Protein AF-V7D725-F1 (afdb_monomer_lite)

Organism: NCBI:txid1388762

Sequence (107 aa):
MERMWLAADTARKVAMRAALRDRMLWRDQLVNVVCGAIKAVCITVALGMVIERIGLPGDISQTFAIYVTGPFLAFNPWAIFWRNLFRERANAAFDDALENPRQYLTL

Secondary structure (DSSP, 8-state):
-HHHHHHHHHHHHHHHHHHHH-HHHHHHHHHHHHHHHHHHHHHHHHHHHHHHHTT--HHHHHHHHHHHHHHHHHH-HHHHT---HHHHHHHHHHHHHHH-HHHHS--

Structure (mmCIF, N/CA/C/O backbone):
data_AF-V7D725-F1
#
_entry.id   AF-V7D725-F1
#
loop_
_atom_site.group_PDB
_atom_site.id
_atom_site.type_symbol
_atom_site.label_atom_id
_atom_site.label_alt_id
_atom_site.label_comp_id
_atom_site.label_asym_id
_atom_site.label_entity_id
_atom_site.label_seq_id
_atom_site.pdbx_PDB_ins_code
_atom_site.Cartn_x
_atom_site.Cartn_y
_atom_site.Cartn_z
_atom_site.occupancy
_atom_site.B_iso_or_equiv
_atom_site.auth_seq_id
_atom_site.auth_comp_id
_atom_site.auth_asym_id
_atom_site.auth_atom_id
_atom_site.pdbx_PDB_model_num
ATOM 1 N N . MET A 1 1 ? 27.247 11.073 -15.422 1.00 61.38 1 MET A N 1
ATOM 2 C CA . MET A 1 1 ? 26.168 10.852 -14.435 1.00 61.38 1 MET A CA 1
ATOM 3 C C . MET A 1 1 ? 24.811 11.284 -14.968 1.00 61.38 1 MET A C 1
ATOM 5 O O . MET A 1 1 ? 23.940 10.437 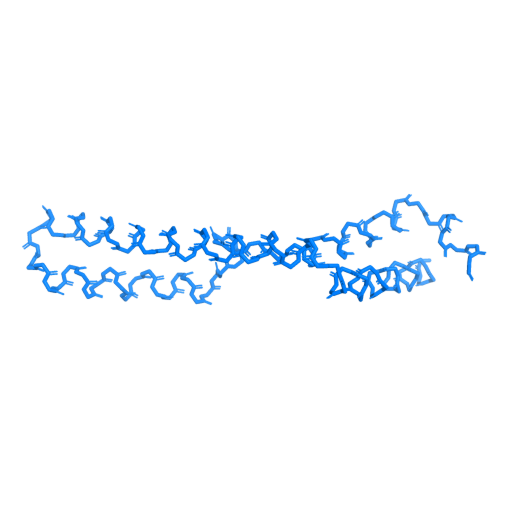-15.050 1.00 61.38 1 MET A O 1
ATOM 9 N N . GLU A 1 2 ? 24.628 12.531 -15.403 1.00 76.50 2 GLU A N 1
ATOM 10 C CA . GLU A 1 2 ? 23.318 13.047 -15.853 1.00 76.50 2 GLU A CA 1
ATOM 11 C C . GLU A 1 2 ? 22.649 12.214 -16.969 1.00 76.50 2 GLU A C 1
ATOM 13 O O . GLU A 1 2 ? 21.475 11.875 -16.868 1.00 76.50 2 GLU A O 1
ATOM 18 N N . ARG A 1 3 ? 23.418 11.758 -17.972 1.00 75.69 3 ARG A N 1
ATOM 19 C CA . ARG A 1 3 ? 22.910 10.869 -19.038 1.00 75.69 3 ARG A CA 1
ATOM 20 C C . ARG A 1 3 ? 22.456 9.487 -18.544 1.00 75.69 3 ARG A C 1
ATOM 22 O O . ARG A 1 3 ? 21.510 8.943 -19.095 1.00 75.69 3 ARG A O 1
ATOM 29 N N . MET A 1 4 ? 23.092 8.934 -17.506 1.00 73.69 4 MET A N 1
ATOM 30 C CA . MET A 1 4 ? 22.682 7.649 -16.911 1.00 73.69 4 MET A CA 1
ATOM 31 C C . MET A 1 4 ? 21.380 7.799 -16.125 1.00 73.69 4 MET A C 1
ATOM 33 O O . MET A 1 4 ? 20.484 6.980 -16.272 1.00 73.69 4 MET A O 1
ATOM 37 N N . TRP A 1 5 ? 21.241 8.878 -15.349 1.00 80.25 5 TRP A N 1
ATOM 38 C CA . TRP A 1 5 ? 20.000 9.179 -14.629 1.00 80.25 5 TRP A CA 1
ATOM 39 C C . TRP A 1 5 ? 18.826 9.436 -15.585 1.00 80.25 5 TRP A C 1
ATOM 41 O O . TRP A 1 5 ? 17.719 8.967 -15.334 1.00 80.25 5 TRP A O 1
ATOM 51 N N . LEU A 1 6 ? 19.070 10.117 -16.711 1.00 83.38 6 LEU A N 1
ATOM 52 C CA . LEU A 1 6 ? 18.076 10.301 -17.775 1.00 83.38 6 LEU A CA 1
ATOM 53 C C . LEU A 1 6 ? 17.687 8.971 -18.449 1.00 83.38 6 LEU A C 1
ATOM 55 O O . LEU A 1 6 ? 16.500 8.727 -18.680 1.00 83.38 6 LEU A O 1
ATOM 59 N N . ALA A 1 7 ? 18.655 8.094 -18.727 1.00 77.44 7 ALA A N 1
ATOM 60 C CA . ALA A 1 7 ? 18.399 6.755 -19.267 1.00 77.44 7 ALA A CA 1
ATOM 61 C C . ALA A 1 7 ? 17.598 5.880 -18.279 1.00 77.44 7 ALA A C 1
ATOM 63 O O . ALA A 1 7 ? 16.634 5.222 -18.663 1.00 77.44 7 ALA A O 1
ATOM 64 N N . ALA A 1 8 ? 17.915 5.943 -16.986 1.00 78.12 8 ALA A N 1
ATOM 65 C CA . ALA A 1 8 ? 17.173 5.224 -15.956 1.00 78.12 8 ALA A CA 1
ATOM 66 C C . ALA A 1 8 ? 15.735 5.760 -15.797 1.00 78.12 8 ALA A C 1
ATOM 68 O O . ALA A 1 8 ? 14.781 4.981 -15.763 1.00 78.12 8 ALA A O 1
ATOM 69 N N . ASP A 1 9 ? 15.526 7.084 -15.770 1.00 83.94 9 ASP A N 1
ATOM 70 C CA . ASP A 1 9 ? 14.176 7.665 -15.653 1.00 83.94 9 ASP A CA 1
ATOM 71 C C . ASP A 1 9 ? 13.306 7.375 -16.892 1.00 83.94 9 ASP A C 1
ATOM 73 O O . ASP A 1 9 ? 12.096 7.145 -16.783 1.00 83.94 9 ASP A O 1
ATOM 77 N N . THR A 1 10 ? 13.910 7.321 -18.082 1.00 83.81 10 THR A N 1
ATOM 78 C CA . THR A 1 10 ? 13.207 6.898 -19.302 1.00 83.81 10 THR A CA 1
ATOM 79 C C . THR A 1 10 ? 12.859 5.409 -19.269 1.00 83.81 10 THR A C 1
ATOM 8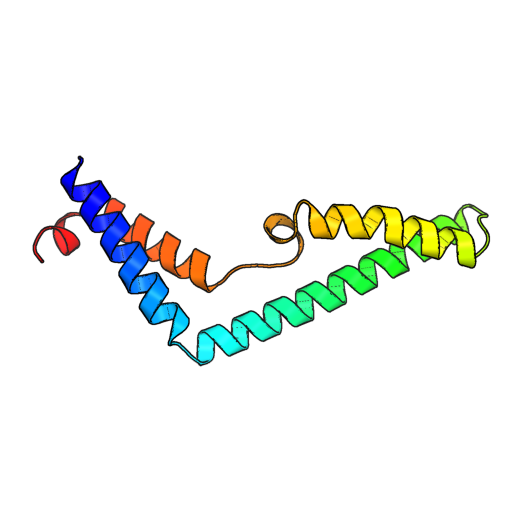1 O O . THR A 1 10 ? 11.699 5.075 -19.532 1.00 83.81 10 THR A O 1
ATOM 84 N N . ALA A 1 11 ? 13.775 4.532 -18.844 1.00 79.25 11 ALA A N 1
ATOM 85 C CA . ALA A 1 11 ? 13.500 3.109 -18.626 1.00 79.25 11 ALA A CA 1
ATOM 86 C C . ALA A 1 11 ? 12.350 2.896 -17.626 1.00 79.25 11 ALA A C 1
ATOM 88 O O . ALA A 1 11 ? 11.402 2.160 -17.914 1.00 79.25 11 ALA A O 1
ATOM 89 N N . ARG A 1 12 ? 12.341 3.643 -16.514 1.00 83.38 12 ARG A N 1
ATOM 90 C CA . ARG A 1 12 ? 11.246 3.641 -15.531 1.00 83.38 12 ARG A CA 1
ATOM 91 C C . ARG A 1 12 ? 9.905 4.012 -16.154 1.00 83.38 12 ARG A C 1
ATOM 93 O O . ARG A 1 12 ? 8.900 3.344 -15.916 1.00 83.38 12 ARG A O 1
ATOM 100 N N . LYS A 1 13 ? 9.860 5.082 -16.954 1.00 86.12 13 LYS A N 1
ATOM 101 C CA . LYS A 1 13 ? 8.631 5.544 -17.626 1.00 86.12 13 LYS A CA 1
ATOM 102 C C . LYS A 1 13 ? 8.122 4.528 -18.649 1.00 86.12 13 LYS A C 1
ATOM 104 O O . LYS A 1 13 ? 6.910 4.314 -18.735 1.00 86.12 13 LYS A O 1
ATOM 109 N N . VAL A 1 14 ? 9.020 3.898 -19.407 1.00 85.56 14 VAL A N 1
ATOM 110 C CA . VAL A 1 14 ? 8.677 2.852 -20.383 1.00 85.56 14 VAL A CA 1
ATOM 111 C C . VAL A 1 14 ? 8.139 1.614 -19.670 1.00 85.56 14 VAL A C 1
ATOM 113 O O . VAL A 1 14 ? 7.039 1.164 -19.996 1.00 85.56 14 VAL A O 1
ATOM 116 N N . ALA A 1 15 ? 8.841 1.127 -18.646 1.00 83.56 15 ALA A N 1
ATOM 117 C CA . ALA A 1 15 ? 8.404 0.002 -17.827 1.00 83.56 15 ALA A CA 1
ATOM 118 C C . ALA A 1 15 ? 7.064 0.280 -17.134 1.00 83.56 15 ALA A C 1
ATOM 120 O O . ALA A 1 15 ? 6.198 -0.588 -17.131 1.00 83.56 15 ALA A O 1
ATOM 121 N N . MET A 1 16 ? 6.834 1.498 -16.632 1.00 85.81 16 MET A N 1
ATOM 122 C CA . MET A 1 16 ? 5.547 1.888 -16.046 1.00 85.81 16 MET A CA 1
ATOM 123 C C . MET A 1 16 ? 4.411 1.825 -17.076 1.00 85.81 16 MET A C 1
ATOM 125 O O . MET A 1 16 ? 3.355 1.258 -16.802 1.00 85.81 16 MET A O 1
ATOM 129 N N . ARG A 1 17 ? 4.611 2.366 -18.286 1.00 85.56 17 ARG A N 1
ATOM 130 C CA . ARG A 1 17 ? 3.600 2.303 -19.360 1.00 85.56 17 ARG A CA 1
ATOM 131 C C . ARG A 1 17 ? 3.335 0.872 -19.822 1.00 85.56 17 ARG A C 1
ATOM 133 O O . ARG A 1 17 ? 2.187 0.537 -20.102 1.00 85.56 17 ARG A O 1
ATOM 140 N N . ALA A 1 18 ? 4.375 0.045 -19.905 1.00 83.38 18 ALA A N 1
ATOM 141 C CA . ALA A 1 18 ? 4.248 -1.368 -20.241 1.00 83.38 18 ALA A CA 1
ATOM 142 C C . ALA A 1 18 ? 3.494 -2.132 -19.144 1.00 83.38 18 ALA A C 1
ATOM 144 O O . ALA A 1 18 ? 2.536 -2.841 -19.442 1.00 83.38 18 ALA A O 1
ATOM 145 N N . ALA A 1 19 ? 3.852 -1.910 -17.877 1.00 81.75 19 ALA A N 1
ATOM 146 C CA . ALA A 1 19 ? 3.197 -2.519 -16.727 1.00 81.75 19 ALA A CA 1
ATOM 147 C C . ALA A 1 19 ? 1.711 -2.139 -16.659 1.00 81.75 19 ALA A C 1
ATOM 149 O O . ALA A 1 19 ? 0.876 -3.006 -16.446 1.00 81.75 19 ALA A O 1
ATOM 150 N N . LEU A 1 20 ? 1.351 -0.878 -16.927 1.00 85.50 20 LEU A N 1
ATOM 151 C CA . LEU A 1 20 ? -0.050 -0.434 -16.968 1.00 85.50 20 LEU A CA 1
ATOM 152 C C . LEU A 1 20 ? -0.882 -1.098 -18.079 1.00 85.50 20 LEU A C 1
ATOM 154 O O . LEU A 1 20 ? -2.106 -1.129 -17.976 1.00 85.50 20 LEU A O 1
ATOM 158 N N . ARG A 1 21 ? -0.253 -1.615 -19.139 1.00 89.19 21 ARG A N 1
ATOM 159 C CA . ARG A 1 21 ? -0.934 -2.359 -20.215 1.00 89.19 21 ARG A CA 1
ATOM 160 C C . ARG A 1 21 ? -1.009 -3.865 -19.942 1.00 89.19 21 ARG A C 1
ATOM 162 O O . ARG A 1 21 ? -1.736 -4.568 -20.642 1.00 89.19 21 ARG A O 1
ATOM 169 N N . ASP A 1 22 ? -0.281 -4.358 -18.945 1.00 88.44 22 ASP A N 1
ATOM 170 C CA . ASP A 1 22 ? -0.200 -5.775 -18.604 1.00 88.44 22 ASP A CA 1
ATOM 171 C C . ASP A 1 22 ? -1.439 -6.216 -17.805 1.00 88.44 22 ASP A C 1
ATOM 173 O O . ASP A 1 22 ? -1.607 -5.893 -16.626 1.00 88.44 22 ASP A O 1
ATOM 177 N N . ARG A 1 23 ? -2.331 -6.972 -18.458 1.00 84.81 23 ARG A N 1
ATOM 178 C CA . ARG A 1 23 ? -3.574 -7.474 -17.846 1.00 84.81 23 ARG A CA 1
ATOM 179 C C . ARG A 1 23 ? -3.319 -8.425 -16.677 1.00 84.81 23 ARG A C 1
ATOM 181 O O . ARG A 1 23 ? -4.133 -8.472 -15.756 1.00 84.81 23 ARG A O 1
ATOM 188 N N . MET A 1 24 ? -2.225 -9.184 -16.707 1.00 85.50 24 MET A N 1
ATOM 189 C CA . MET A 1 24 ? -1.897 -10.119 -15.632 1.00 85.50 24 MET A CA 1
ATOM 190 C C . MET A 1 24 ? -1.496 -9.349 -14.372 1.00 85.50 24 MET A C 1
ATOM 192 O O . MET A 1 24 ? -1.979 -9.651 -13.284 1.00 85.50 24 MET A O 1
ATOM 196 N N . LEU A 1 25 ? -0.735 -8.268 -14.546 1.00 84.94 25 LEU A N 1
ATOM 197 C CA . LEU A 1 25 ? -0.319 -7.396 -13.450 1.00 84.94 25 LEU A CA 1
ATOM 198 C C . LEU A 1 25 ? -1.499 -6.655 -12.805 1.00 84.94 25 LEU A C 1
ATOM 200 O O . LEU A 1 25 ? -1.530 -6.481 -11.590 1.00 84.94 25 LEU A O 1
ATOM 204 N N . TRP A 1 26 ? -2.511 -6.280 -13.596 1.00 85.69 26 TRP A N 1
ATOM 205 C CA . TRP A 1 26 ? -3.776 -5.746 -13.076 1.00 85.69 26 TRP A CA 1
ATOM 206 C C . TRP A 1 26 ? -4.546 -6.753 -12.227 1.00 85.69 26 TRP A C 1
ATOM 208 O O . TRP A 1 26 ? -5.089 -6.378 -11.188 1.00 85.69 26 TRP A O 1
ATOM 218 N N . ARG A 1 27 ? -4.589 -8.024 -12.640 1.00 86.69 27 ARG A N 1
ATOM 219 C CA . ARG A 1 27 ? -5.230 -9.083 -11.851 1.00 86.69 27 ARG A CA 1
ATOM 220 C C . ARG A 1 27 ? -4.531 -9.246 -10.506 1.00 86.69 27 ARG A C 1
ATOM 222 O O . ARG A 1 27 ? -5.195 -9.265 -9.474 1.00 86.69 27 ARG A O 1
ATOM 229 N N . ASP A 1 28 ? -3.206 -9.306 -10.516 1.00 86.44 28 ASP A N 1
ATOM 230 C CA . ASP A 1 28 ? -2.421 -9.470 -9.294 1.00 86.44 28 ASP A CA 1
ATOM 231 C C . ASP A 1 28 ? -2.525 -8.224 -8.395 1.00 86.44 28 ASP A C 1
ATOM 233 O O . ASP A 1 28 ? -2.630 -8.337 -7.172 1.00 86.44 28 ASP A O 1
ATOM 237 N N . GLN A 1 29 ? -2.607 -7.026 -8.987 1.00 86.38 29 GLN A N 1
ATOM 238 C CA . GLN A 1 29 ? -2.880 -5.796 -8.246 1.00 86.38 29 GLN A CA 1
ATOM 239 C C . GLN A 1 29 ? -4.271 -5.824 -7.601 1.00 86.38 29 GLN A C 1
ATOM 241 O O . GLN A 1 29 ? -4.410 -5.418 -6.449 1.00 86.38 29 GLN A O 1
ATOM 246 N N . LEU A 1 30 ? -5.293 -6.313 -8.306 1.00 84.81 30 LEU A N 1
ATOM 247 C CA . LEU A 1 30 ? -6.647 -6.432 -7.767 1.00 84.81 30 LEU A CA 1
ATOM 248 C C . LEU A 1 30 ? -6.684 -7.411 -6.590 1.00 84.81 30 LEU A C 1
ATOM 250 O O . LEU A 1 30 ? -7.261 -7.090 -5.554 1.00 84.81 30 LEU A O 1
ATOM 254 N N . VAL A 1 31 ? -6.004 -8.555 -6.702 1.00 87.50 31 VAL A N 1
ATOM 255 C CA . VAL A 1 31 ? -5.844 -9.505 -5.588 1.00 87.50 31 VAL A CA 1
ATOM 256 C C . VAL A 1 31 ? -5.156 -8.837 -4.397 1.00 87.50 31 VAL A C 1
ATOM 258 O O . VAL A 1 31 ? -5.629 -8.975 -3.271 1.00 87.50 31 VAL A O 1
ATOM 261 N N . ASN A 1 32 ? -4.094 -8.060 -4.623 1.00 86.12 32 ASN A N 1
ATOM 262 C CA . ASN A 1 32 ? -3.429 -7.316 -3.551 1.00 86.12 32 ASN A CA 1
ATOM 263 C C . ASN A 1 32 ? -4.357 -6.301 -2.875 1.00 86.12 32 ASN A C 1
ATOM 265 O O . ASN A 1 32 ? -4.348 -6.204 -1.650 1.00 86.12 32 ASN A O 1
ATOM 269 N N . VAL A 1 33 ? -5.177 -5.582 -3.644 1.00 83.00 33 VAL A N 1
ATOM 270 C CA . VAL A 1 33 ? -6.160 -4.631 -3.101 1.00 83.00 33 VAL A CA 1
ATOM 271 C C . VAL A 1 33 ? -7.213 -5.355 -2.260 1.00 83.00 33 VAL A C 1
ATOM 273 O O . VAL A 1 33 ? -7.487 -4.936 -1.138 1.00 83.00 33 VAL A O 1
ATOM 276 N N . VAL A 1 34 ? -7.757 -6.471 -2.752 1.00 86.31 34 VAL A N 1
ATOM 277 C CA . VAL A 1 34 ? -8.752 -7.274 -2.021 1.00 86.31 34 VAL A CA 1
ATOM 278 C C . VAL A 1 34 ? -8.157 -7.852 -0.736 1.00 86.31 34 VAL A 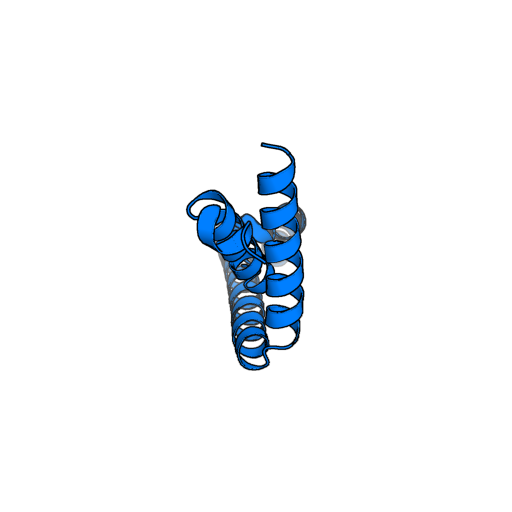C 1
ATOM 280 O O . VAL A 1 34 ? -8.743 -7.704 0.334 1.00 86.31 34 VAL A O 1
ATOM 283 N N . CYS A 1 35 ? -6.964 -8.446 -0.801 1.00 86.25 35 CYS A N 1
ATOM 284 C CA . CYS A 1 35 ? -6.254 -8.939 0.379 1.00 86.25 35 CYS A CA 1
ATOM 285 C C . CYS A 1 35 ? -5.946 -7.815 1.378 1.00 86.25 35 CYS A C 1
ATOM 287 O O . CYS A 1 35 ? -6.071 -8.018 2.586 1.00 86.25 35 CYS A O 1
ATOM 289 N N . GLY A 1 36 ? -5.569 -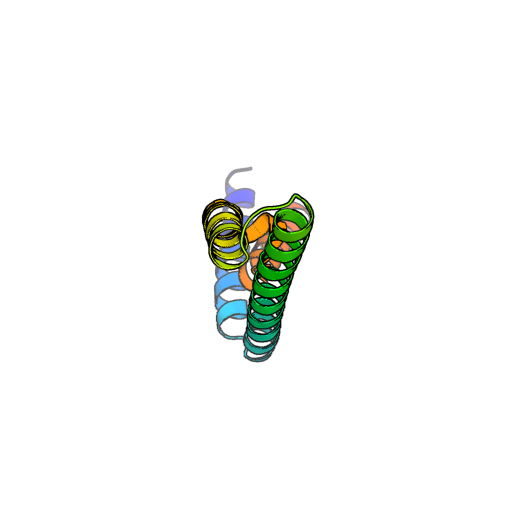6.629 0.894 1.00 84.06 36 GLY A N 1
ATOM 290 C CA . GLY A 1 36 ? -5.359 -5.441 1.719 1.00 84.06 36 GLY A CA 1
ATOM 291 C C . GLY A 1 36 ? -6.636 -5.007 2.440 1.00 84.06 36 GLY A C 1
ATOM 292 O O . GLY A 1 36 ? -6.599 -4.753 3.643 1.00 84.06 36 GLY A O 1
ATOM 293 N N . ALA A 1 37 ? -7.773 -4.995 1.739 1.00 84.00 37 ALA A N 1
ATOM 294 C CA . ALA A 1 37 ? -9.077 -4.668 2.314 1.00 84.00 37 ALA A CA 1
ATOM 295 C C . ALA A 1 37 ? -9.516 -5.688 3.378 1.00 84.00 37 ALA A C 1
ATOM 297 O O . ALA A 1 37 ? -9.922 -5.297 4.469 1.00 84.00 37 ALA A O 1
ATOM 298 N N . ILE A 1 38 ? -9.366 -6.989 3.108 1.00 88.38 38 ILE A N 1
ATOM 299 C CA . ILE A 1 38 ? -9.683 -8.047 4.081 1.00 88.38 38 ILE A CA 1
ATOM 300 C C . ILE A 1 38 ? -8.821 -7.894 5.338 1.00 88.38 38 ILE A C 1
ATOM 302 O O . ILE A 1 38 ? -9.343 -7.923 6.448 1.00 88.38 38 ILE A O 1
ATOM 306 N N . LYS A 1 39 ? -7.508 -7.675 5.184 1.00 87.00 39 LYS A N 1
ATOM 307 C CA . LYS A 1 39 ? -6.604 -7.451 6.323 1.00 87.00 39 LYS A CA 1
ATOM 308 C C . LYS A 1 39 ? -7.013 -6.237 7.154 1.00 87.00 39 LYS A C 1
ATOM 310 O O . LYS A 1 39 ? -6.999 -6.325 8.378 1.00 87.00 39 LYS A O 1
ATOM 315 N N . ALA A 1 40 ? -7.381 -5.135 6.501 1.00 84.56 40 ALA A N 1
ATOM 316 C CA . ALA A 1 40 ? -7.848 -3.929 7.175 1.00 84.56 40 ALA A CA 1
ATOM 317 C C . ALA A 1 40 ? -9.087 -4.220 8.034 1.00 84.56 40 ALA A C 1
ATOM 319 O O . ALA A 1 40 ? -9.073 -3.947 9.231 1.00 84.56 40 ALA A O 1
ATOM 320 N N . VAL A 1 41 ? -10.100 -4.875 7.453 1.00 87.19 41 VAL A N 1
ATOM 321 C CA . VAL A 1 41 ? -11.320 -5.283 8.168 1.00 87.19 41 VAL A CA 1
ATOM 322 C C . VAL A 1 41 ? -10.989 -6.190 9.352 1.00 87.19 41 VAL A C 1
ATOM 324 O O . VAL A 1 41 ? -11.453 -5.940 10.462 1.00 87.19 41 VAL A O 1
ATOM 327 N N . CYS A 1 42 ? -10.147 -7.207 9.152 1.00 89.44 42 CYS A N 1
ATOM 328 C CA . CYS A 1 42 ? -9.757 -8.120 10.224 1.00 89.44 42 CYS A CA 1
ATOM 329 C C . CYS A 1 42 ? -9.066 -7.396 11.386 1.00 89.44 42 CYS A C 1
ATOM 331 O O . CYS A 1 42 ? -9.344 -7.711 12.540 1.00 89.44 42 CYS A O 1
ATOM 333 N N . ILE A 1 43 ? -8.192 -6.425 11.110 1.00 88.44 43 ILE A N 1
ATOM 334 C CA . ILE A 1 43 ? -7.502 -5.659 12.157 1.00 88.44 43 ILE A CA 1
ATOM 335 C C . ILE A 1 43 ? -8.476 -4.751 12.903 1.00 88.44 43 ILE A C 1
ATOM 337 O O . ILE A 1 43 ? -8.417 -4.696 14.129 1.00 88.44 43 ILE A O 1
ATOM 341 N N . THR A 1 44 ? -9.390 -4.079 12.200 1.00 88.56 44 THR A N 1
ATOM 342 C CA . THR A 1 44 ? -10.426 -3.253 12.836 1.00 88.56 44 THR A CA 1
ATOM 343 C C . THR A 1 44 ? -11.301 -4.091 13.765 1.00 88.56 44 THR A C 1
ATOM 345 O O . THR A 1 44 ? -11.494 -3.721 14.921 1.00 88.56 44 THR A O 1
ATOM 348 N N . VAL A 1 45 ? -11.765 -5.257 13.307 1.00 89.44 45 VAL A N 1
ATOM 349 C CA . VAL A 1 45 ? -12.576 -6.168 14.128 1.00 89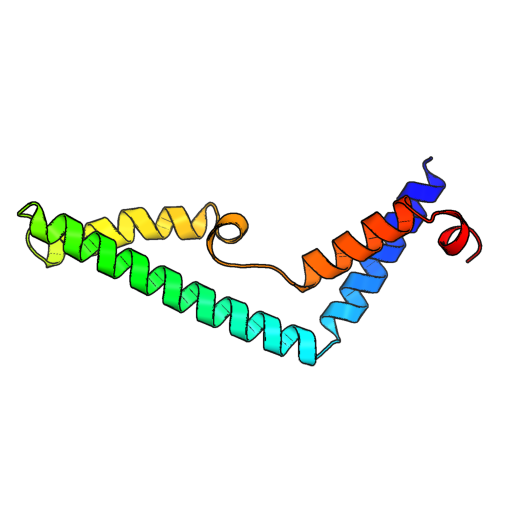.44 45 VAL A CA 1
ATOM 350 C C . VAL A 1 45 ? -11.779 -6.704 15.318 1.00 89.44 45 VAL A C 1
ATOM 352 O O . VAL A 1 45 ? -12.273 -6.675 16.444 1.00 89.44 45 VAL A O 1
ATOM 355 N N . ALA A 1 46 ? -10.538 -7.152 15.101 1.00 90.62 46 ALA A N 1
ATOM 356 C CA . ALA A 1 46 ? -9.686 -7.669 16.170 1.00 90.62 46 ALA A CA 1
ATOM 357 C C . ALA A 1 46 ? -9.412 -6.607 17.245 1.00 90.62 46 ALA A C 1
ATOM 359 O O . ALA A 1 46 ? -9.504 -6.898 18.436 1.00 90.62 46 ALA A O 1
ATOM 360 N N . LEU A 1 47 ? -9.130 -5.368 16.837 1.00 89.56 47 LEU A N 1
ATOM 361 C CA . LEU A 1 47 ? -8.942 -4.253 17.758 1.00 89.56 47 LEU A CA 1
ATOM 362 C C . LEU A 1 47 ? -10.228 -3.955 18.541 1.00 89.56 47 LEU A C 1
ATOM 364 O O . LEU A 1 47 ? -10.167 -3.790 19.757 1.00 89.56 47 LEU A O 1
ATOM 368 N N . GLY A 1 48 ? -11.388 -3.962 17.876 1.00 89.62 48 GLY A N 1
ATOM 369 C CA . GLY A 1 48 ? -12.690 -3.806 18.530 1.00 89.62 48 GLY A CA 1
ATOM 370 C C . GLY A 1 48 ? -12.935 -4.864 19.609 1.00 89.62 48 GLY A C 1
ATOM 371 O O . GLY A 1 48 ? -13.282 -4.518 20.735 1.00 89.62 48 GLY A O 1
ATOM 372 N N . MET A 1 49 ? -12.651 -6.137 19.315 1.00 90.94 49 MET A N 1
ATOM 373 C CA . MET A 1 49 ? -12.766 -7.235 20.287 1.00 90.94 49 MET A CA 1
ATOM 374 C C . MET A 1 49 ? -11.806 -7.084 21.475 1.00 90.94 49 MET A C 1
ATOM 376 O O . MET A 1 49 ? -12.172 -7.383 22.611 1.00 90.94 49 MET A O 1
ATOM 380 N N . VAL A 1 50 ? -10.571 -6.625 21.239 1.00 91.12 50 VAL A N 1
ATOM 381 C CA . VAL A 1 50 ? -9.603 -6.363 22.320 1.00 91.12 50 VAL A CA 1
ATOM 382 C C . VAL A 1 50 ? -10.116 -5.258 23.240 1.00 91.12 50 VAL A C 1
ATOM 384 O O . VAL A 1 50 ? -10.040 -5.395 24.456 1.00 91.12 50 VAL A O 1
ATOM 387 N N . ILE A 1 51 ? -10.674 -4.191 22.674 1.00 88.19 51 ILE A N 1
ATOM 388 C CA . ILE A 1 51 ? -11.204 -3.053 23.431 1.00 88.19 51 ILE A CA 1
ATOM 389 C C . ILE A 1 51 ? -12.468 -3.439 24.206 1.00 88.19 51 ILE A C 1
ATOM 391 O O . ILE A 1 51 ? -12.627 -3.051 25.361 1.00 88.19 51 ILE A O 1
ATOM 395 N N . GLU A 1 52 ? -13.339 -4.251 23.611 1.00 90.06 52 GLU A N 1
ATOM 396 C CA . GLU A 1 52 ? -14.511 -4.805 24.293 1.00 90.06 52 GLU A CA 1
ATOM 397 C C . GLU A 1 52 ? -14.100 -5.646 25.511 1.00 90.06 52 GLU A C 1
ATOM 399 O O . GLU A 1 52 ? -14.652 -5.485 26.599 1.00 90.06 52 GLU A O 1
ATOM 404 N N . ARG A 1 53 ? -13.041 -6.460 25.384 1.00 89.44 53 ARG A N 1
ATOM 405 C CA . ARG A 1 53 ? -12.473 -7.215 26.516 1.00 89.44 53 ARG A CA 1
ATOM 406 C C . ARG A 1 53 ? -11.903 -6.341 27.635 1.00 89.44 53 ARG A C 1
ATOM 408 O O . ARG A 1 53 ? -11.738 -6.840 28.745 1.00 89.44 53 ARG A O 1
ATOM 415 N N . ILE A 1 54 ? -11.609 -5.069 27.370 1.00 88.00 54 ILE A N 1
ATOM 416 C CA . ILE A 1 54 ? -11.144 -4.098 28.375 1.00 88.00 54 ILE A CA 1
ATOM 417 C C . ILE A 1 54 ? -12.336 -3.477 29.143 1.00 88.00 54 ILE A C 1
ATOM 419 O O . ILE A 1 54 ? -12.139 -2.736 30.101 1.00 88.00 54 ILE A O 1
ATOM 423 N N . GLY A 1 55 ? -13.578 -3.838 28.795 1.00 86.19 55 GLY A N 1
ATOM 424 C CA . GLY A 1 55 ? -14.790 -3.445 29.522 1.00 86.19 55 GLY A CA 1
ATOM 425 C C . GLY A 1 55 ? -15.574 -2.305 28.872 1.00 86.19 55 GLY A C 1
ATOM 426 O O . GLY A 1 55 ? -16.463 -1.738 29.505 1.00 86.19 55 GLY A O 1
ATOM 427 N N . LEU A 1 56 ? -15.256 -1.954 27.623 1.00 85.00 56 LEU A N 1
ATOM 428 C CA . LEU A 1 56 ? -16.013 -0.962 26.862 1.00 85.00 56 LEU A CA 1
ATOM 429 C C . LEU A 1 56 ? -17.233 -1.604 26.177 1.00 85.00 56 LEU A C 1
ATOM 431 O O . LEU A 1 56 ? -17.118 -2.715 25.658 1.00 85.00 56 LEU A O 1
ATOM 435 N N . PRO A 1 57 ? -18.384 -0.906 26.118 1.00 87.38 57 PRO A N 1
ATOM 436 C CA . PRO A 1 57 ? -19.540 -1.346 25.342 1.00 87.38 57 PRO A CA 1
ATOM 437 C C . PRO A 1 57 ? -19.177 -1.598 23.874 1.00 87.38 57 PRO A C 1
ATOM 439 O O . PRO A 1 57 ? -18.413 -0.823 23.291 1.00 87.38 57 PRO A O 1
ATOM 442 N N . GLY A 1 58 ? -19.762 -2.636 23.270 1.00 83.56 58 GLY A N 1
ATOM 443 C CA . GLY A 1 58 ? -19.447 -3.071 21.901 1.00 83.56 58 GLY A CA 1
ATOM 444 C C . GLY A 1 58 ? -19.542 -1.962 20.843 1.00 83.56 58 GLY A C 1
ATOM 445 O O . GLY A 1 58 ? -18.675 -1.848 19.979 1.00 83.56 58 GLY A O 1
ATOM 446 N N . ASP A 1 59 ? -20.534 -1.074 20.947 1.00 84.94 59 ASP A N 1
ATOM 447 C CA . ASP A 1 59 ? -20.687 0.046 20.006 1.00 84.94 59 ASP A CA 1
ATOM 448 C C . ASP A 1 59 ? -19.523 1.047 20.103 1.00 84.94 59 ASP A C 1
ATOM 450 O O . ASP A 1 59 ? -19.032 1.564 19.095 1.00 84.94 59 ASP A O 1
ATOM 454 N N . ILE A 1 60 ? -19.030 1.293 21.321 1.00 87.06 60 ILE A N 1
ATOM 455 C CA . ILE A 1 60 ? -17.920 2.216 21.583 1.00 87.06 60 ILE A CA 1
ATOM 456 C C . ILE A 1 60 ? -16.593 1.579 21.161 1.00 87.06 60 ILE A C 1
ATOM 458 O O . ILE A 1 60 ? -15.746 2.260 20.580 1.00 87.06 60 ILE A O 1
ATOM 462 N N . SER A 1 61 ? -16.413 0.277 21.399 1.00 86.88 61 SER A N 1
ATOM 463 C CA . SER A 1 61 ? -15.185 -0.436 21.040 1.00 86.88 61 SER A CA 1
ATOM 464 C C . SER A 1 61 ? -14.983 -0.510 19.525 1.00 86.88 61 SER A C 1
ATOM 466 O O . SER A 1 61 ? -13.892 -0.214 19.033 1.00 86.88 61 SER A O 1
ATOM 468 N N . GLN A 1 62 ? -16.047 -0.813 18.776 1.00 85.06 62 GLN A N 1
ATOM 469 C CA . GLN A 1 62 ? -16.058 -0.816 17.310 1.00 85.06 62 GLN A CA 1
ATOM 470 C C . GLN A 1 62 ? -15.784 0.583 16.750 1.00 85.06 62 GLN A C 1
ATOM 472 O O . GLN A 1 62 ? -14.920 0.755 15.888 1.00 85.06 62 GLN A O 1
ATOM 477 N N . THR A 1 63 ? -16.464 1.601 17.286 1.00 87.88 63 THR A N 1
ATOM 478 C CA . THR A 1 63 ? -16.280 2.995 16.862 1.00 87.88 63 THR A CA 1
ATOM 479 C C . THR A 1 63 ? -14.837 3.450 17.079 1.00 87.88 63 THR A C 1
ATOM 481 O O . THR A 1 63 ? -14.206 3.979 16.164 1.00 87.88 63 THR A O 1
ATOM 484 N N . PHE A 1 64 ? -14.264 3.181 18.256 1.00 88.38 64 PHE A N 1
ATOM 485 C CA . PHE A 1 64 ? -12.868 3.503 18.547 1.00 88.38 64 PHE A CA 1
ATOM 486 C C . PHE A 1 64 ? -11.905 2.752 17.623 1.00 88.38 64 PHE A C 1
ATOM 488 O O . PHE A 1 64 ? -10.966 3.346 17.092 1.00 88.38 64 PHE A O 1
ATOM 495 N N . ALA A 1 65 ? -12.149 1.463 17.375 1.00 87.44 65 ALA A N 1
ATOM 496 C CA . ALA A 1 65 ? -11.319 0.674 16.479 1.00 87.44 65 ALA A CA 1
ATOM 497 C C . ALA A 1 65 ? -11.299 1.250 15.056 1.00 87.44 65 ALA A C 1
ATOM 499 O O . ALA A 1 65 ? -10.230 1.318 14.447 1.00 87.44 65 ALA A O 1
ATOM 500 N N . ILE A 1 66 ? -12.437 1.728 14.542 1.00 87.44 66 ILE A N 1
ATOM 501 C CA . ILE A 1 66 ? -12.525 2.422 13.248 1.00 87.44 66 ILE A CA 1
ATOM 502 C C . ILE A 1 66 ? -11.740 3.740 13.278 1.00 87.44 66 ILE A C 1
ATOM 504 O O . ILE A 1 66 ? -10.963 4.001 12.361 1.00 87.44 66 ILE A O 1
ATOM 508 N N . TYR A 1 67 ? -11.876 4.547 14.334 1.00 87.19 67 TYR A N 1
ATOM 509 C CA . TYR A 1 67 ? -11.147 5.816 14.460 1.00 87.19 67 TYR A CA 1
ATOM 510 C C . TYR A 1 67 ? -9.636 5.657 14.603 1.00 87.19 67 TYR A C 1
ATOM 512 O O . TYR A 1 67 ? -8.903 6.571 14.245 1.00 87.19 67 TYR A O 1
ATOM 520 N N . VAL A 1 68 ? -9.157 4.522 15.106 1.00 84.94 68 VAL A N 1
ATOM 521 C CA . VAL A 1 68 ? -7.723 4.226 15.156 1.00 84.94 68 VAL A CA 1
ATOM 522 C C . VAL A 1 68 ? -7.265 3.637 13.826 1.00 84.94 68 VAL A C 1
ATOM 524 O O . VAL A 1 68 ? -6.343 4.155 13.201 1.00 84.94 68 VAL A O 1
ATOM 527 N N . THR A 1 69 ? -7.922 2.584 13.342 1.00 83.12 69 THR A N 1
ATOM 528 C CA . THR A 1 69 ? -7.489 1.887 12.119 1.00 83.12 69 THR A CA 1
ATOM 529 C C . THR A 1 69 ? -7.666 2.721 10.851 1.00 83.12 69 THR A C 1
ATOM 531 O O . THR A 1 69 ? -6.805 2.660 9.978 1.00 83.12 69 THR A O 1
ATOM 534 N N . GLY A 1 70 ? -8.709 3.548 10.754 1.00 80.44 70 GLY A N 1
ATOM 535 C CA . GLY A 1 70 ? -8.982 4.413 9.602 1.00 80.44 70 GLY A CA 1
ATOM 536 C C . GLY A 1 70 ? -7.829 5.371 9.271 1.00 80.44 70 GLY A C 1
ATOM 537 O O . GLY A 1 70 ? -7.314 5.324 8.153 1.00 80.44 70 GLY A O 1
ATOM 538 N N . PRO A 1 71 ? -7.352 6.196 10.220 1.00 80.81 71 PRO A N 1
ATOM 539 C CA . PRO A 1 71 ? -6.159 7.017 10.038 1.00 80.81 71 PRO A CA 1
ATOM 540 C C . PRO A 1 71 ? -4.906 6.196 9.724 1.00 80.81 71 PRO A C 1
ATOM 542 O O . PRO A 1 71 ? -4.167 6.561 8.815 1.00 80.81 71 PRO A O 1
ATOM 545 N N . PHE A 1 72 ? -4.674 5.064 10.397 1.00 74.88 72 PHE A N 1
ATOM 546 C CA . PHE A 1 72 ? -3.529 4.198 10.075 1.00 74.88 72 PHE A CA 1
ATOM 547 C C . PHE A 1 72 ? -3.562 3.701 8.619 1.00 74.88 72 PHE A C 1
ATOM 549 O O . PHE A 1 72 ? -2.525 3.665 7.955 1.00 74.88 72 PHE A O 1
ATOM 556 N N . LEU A 1 73 ? -4.751 3.387 8.098 1.00 72.25 73 LEU A N 1
ATOM 557 C CA . LEU A 1 73 ? -4.964 3.011 6.699 1.00 72.25 73 LEU A CA 1
ATOM 558 C C . LEU A 1 73 ? -4.787 4.195 5.738 1.00 72.25 73 LEU A C 1
ATOM 560 O O . LEU A 1 73 ? -4.229 4.017 4.658 1.00 72.25 73 LEU A O 1
ATOM 564 N N . ALA A 1 74 ? -5.236 5.393 6.117 1.00 72.75 74 ALA A N 1
ATOM 565 C CA . ALA A 1 74 ? -5.183 6.586 5.273 1.00 72.75 74 ALA A CA 1
ATOM 566 C C . ALA A 1 74 ? -3.779 7.210 5.189 1.00 72.75 74 ALA A C 1
ATOM 568 O O . ALA A 1 74 ? -3.356 7.632 4.114 1.00 72.75 74 ALA A O 1
ATOM 569 N N . PHE A 1 75 ? -3.044 7.260 6.304 1.00 70.81 75 PHE A N 1
ATOM 570 C CA . PHE A 1 75 ? -1.724 7.893 6.369 1.00 70.81 75 PHE A CA 1
ATOM 571 C C . PHE A 1 75 ? -0.591 6.979 5.892 1.00 70.81 75 PHE A C 1
ATOM 573 O O . PHE A 1 75 ? 0.453 7.486 5.483 1.00 70.81 75 PHE A O 1
ATOM 580 N N . ASN A 1 76 ? -0.770 5.651 5.902 1.00 67.62 76 ASN A N 1
ATOM 581 C CA . ASN A 1 76 ? 0.247 4.730 5.392 1.00 67.62 76 ASN A CA 1
ATOM 582 C C . ASN A 1 76 ? -0.323 3.473 4.700 1.00 67.62 76 ASN A C 1
ATOM 584 O O . ASN A 1 76 ? -0.040 2.341 5.109 1.00 67.62 76 ASN A O 1
ATOM 588 N N . PRO A 1 77 ? -1.092 3.643 3.608 1.00 62.09 77 PRO A N 1
ATOM 589 C CA . PRO A 1 77 ? -1.656 2.514 2.871 1.00 62.09 77 PRO A CA 1
ATOM 590 C C . PRO A 1 77 ? -0.557 1.627 2.267 1.00 62.09 77 PRO A C 1
ATOM 592 O O . PRO A 1 77 ? -0.694 0.402 2.224 1.00 62.09 77 PRO A O 1
ATOM 595 N N . TRP A 1 78 ? 0.556 2.237 1.843 1.00 59.25 78 TRP A N 1
ATOM 596 C CA . TRP A 1 78 ? 1.643 1.559 1.136 1.00 59.25 78 TRP A CA 1
ATOM 597 C C . TRP A 1 78 ? 2.514 0.661 2.013 1.00 59.25 78 TRP A C 1
ATOM 599 O O . TRP A 1 78 ? 2.896 -0.411 1.551 1.00 59.25 78 TRP A O 1
ATOM 609 N N . ALA A 1 79 ? 2.842 1.053 3.249 1.00 59.03 79 ALA A N 1
ATOM 610 C CA . ALA A 1 79 ? 3.759 0.253 4.068 1.00 59.03 79 ALA A CA 1
ATOM 611 C C . ALA A 1 79 ? 3.095 -0.974 4.705 1.00 59.03 79 ALA A C 1
ATOM 613 O O . ALA A 1 79 ? 3.796 -1.916 5.065 1.00 59.03 79 ALA A O 1
ATOM 614 N N . ILE A 1 80 ? 1.768 -0.967 4.871 1.00 56.09 80 ILE A N 1
ATOM 615 C CA . ILE A 1 80 ? 1.099 -1.960 5.725 1.00 56.09 80 ILE A CA 1
ATOM 616 C C . ILE A 1 80 ? 0.151 -2.865 4.931 1.00 56.09 80 ILE A C 1
ATOM 618 O O . ILE A 1 80 ? 0.032 -4.052 5.243 1.00 56.09 80 ILE A O 1
ATOM 622 N N . PHE A 1 81 ? -0.495 -2.359 3.875 1.00 58.47 81 PHE A N 1
ATOM 623 C CA . PHE A 1 81 ? -1.603 -3.094 3.260 1.00 58.47 81 PHE A CA 1
ATOM 624 C C . PHE A 1 81 ? -1.542 -3.187 1.731 1.00 58.47 81 PHE A C 1
ATOM 626 O O . PHE A 1 81 ? -2.025 -4.175 1.180 1.00 58.47 81 PHE A O 1
ATOM 633 N N . TRP A 1 82 ? -1.020 -2.172 1.034 1.00 67.44 82 TRP A N 1
ATOM 634 C CA . TRP A 1 82 ? -1.198 -2.024 -0.415 1.00 67.44 82 TRP A CA 1
ATOM 635 C C . TRP A 1 82 ? 0.157 -1.937 -1.118 1.00 67.44 82 TRP A C 1
ATOM 637 O O . TRP A 1 82 ? 0.759 -0.869 -1.229 1.00 67.44 82 TRP A O 1
ATOM 647 N N . ARG A 1 83 ? 0.620 -3.064 -1.665 1.00 76.31 83 ARG A N 1
ATOM 648 C CA . ARG A 1 83 ? 1.725 -3.056 -2.634 1.00 76.31 83 ARG A CA 1
ATOM 649 C C . ARG A 1 83 ? 1.249 -2.440 -3.943 1.00 76.31 83 ARG A C 1
ATOM 651 O O . ARG A 1 83 ? 0.139 -2.715 -4.401 1.00 76.31 83 ARG A O 1
ATOM 658 N N . ASN A 1 84 ? 2.088 -1.610 -4.554 1.00 81.94 84 ASN A N 1
ATOM 659 C CA . ASN A 1 84 ? 1.850 -1.086 -5.894 1.00 81.94 84 ASN A CA 1
ATOM 660 C C . ASN A 1 84 ? 2.792 -1.796 -6.867 1.00 81.94 84 ASN A C 1
ATOM 662 O O . ASN A 1 84 ? 3.919 -1.350 -7.083 1.00 81.94 84 ASN A O 1
ATOM 666 N N . LEU A 1 85 ? 2.311 -2.894 -7.452 1.00 82.31 85 LEU A N 1
ATOM 667 C CA . LEU A 1 85 ? 3.104 -3.756 -8.329 1.00 82.31 85 LEU A CA 1
ATOM 668 C C . LEU A 1 85 ? 3.608 -3.015 -9.576 1.00 82.31 85 LEU A C 1
ATOM 670 O O . LEU A 1 85 ? 4.704 -3.292 -10.059 1.00 82.31 85 LEU A O 1
ATOM 674 N N . PHE A 1 86 ? 2.847 -2.037 -10.083 1.00 84.00 86 PHE A N 1
ATOM 675 C CA . PHE A 1 86 ? 3.277 -1.212 -11.217 1.00 84.00 86 PHE A CA 1
ATOM 676 C C . PHE A 1 86 ? 4.509 -0.384 -10.860 1.00 84.00 86 PHE A C 1
ATOM 678 O O . PHE A 1 86 ? 5.474 -0.329 -11.622 1.00 84.00 86 PHE A O 1
ATOM 685 N N . ARG A 1 87 ? 4.483 0.239 -9.678 1.00 82.56 87 ARG A N 1
ATOM 686 C CA . ARG A 1 87 ? 5.589 1.060 -9.186 1.00 82.56 87 ARG A CA 1
ATOM 687 C C . ARG A 1 87 ? 6.805 0.212 -8.832 1.00 82.56 87 ARG A C 1
ATOM 689 O O . ARG A 1 87 ? 7.915 0.627 -9.132 1.00 82.56 87 ARG A O 1
ATOM 696 N N . GLU A 1 88 ? 6.602 -0.969 -8.256 1.00 85.75 88 GLU A N 1
ATOM 697 C CA . GLU A 1 88 ? 7.684 -1.923 -7.989 1.00 85.75 88 GLU A CA 1
ATOM 698 C C . GLU A 1 88 ? 8.376 -2.358 -9.284 1.00 85.75 88 GLU A C 1
ATOM 700 O O . GLU A 1 88 ? 9.598 -2.293 -9.369 1.00 85.75 88 GLU A O 1
ATOM 705 N N . ARG A 1 89 ? 7.614 -2.704 -10.331 1.00 83.00 89 ARG A N 1
ATOM 706 C CA . ARG A 1 89 ? 8.183 -3.084 -11.634 1.00 83.00 89 ARG A CA 1
ATOM 707 C C . ARG A 1 89 ? 8.902 -1.921 -12.321 1.00 83.00 89 ARG A C 1
ATOM 709 O O . ARG A 1 89 ? 9.938 -2.124 -12.944 1.00 83.00 89 ARG A O 1
ATOM 716 N N . ALA A 1 90 ? 8.373 -0.705 -12.197 1.00 81.56 90 ALA A N 1
ATOM 717 C CA . ALA A 1 90 ? 9.022 0.491 -12.720 1.00 81.56 90 ALA A CA 1
ATOM 718 C C . ALA A 1 90 ? 10.326 0.815 -11.967 1.00 81.56 90 ALA A C 1
ATOM 720 O O . ALA A 1 90 ? 11.322 1.144 -12.605 1.00 81.56 90 ALA A O 1
ATOM 721 N N . ASN A 1 91 ? 10.338 0.698 -10.636 1.00 85.31 91 ASN A N 1
ATOM 722 C CA . ASN A 1 91 ? 11.539 0.897 -9.823 1.00 85.31 91 ASN A CA 1
ATOM 723 C C . ASN A 1 91 ? 12.594 -0.180 -10.105 1.00 85.31 91 ASN A C 1
ATOM 725 O O . ASN A 1 91 ? 13.749 0.163 -10.292 1.00 85.31 91 ASN A O 1
ATOM 729 N N . ALA A 1 92 ? 12.197 -1.445 -10.256 1.00 85.88 92 ALA A N 1
ATOM 730 C CA . ALA A 1 92 ? 13.127 -2.511 -10.626 1.00 85.88 92 ALA A CA 1
ATOM 731 C C . ALA A 1 92 ? 13.814 -2.241 -11.978 1.00 85.88 92 ALA A C 1
ATOM 733 O O . ALA A 1 92 ? 15.011 -2.452 -12.113 1.00 85.88 92 ALA A O 1
ATOM 734 N N . ALA A 1 93 ? 13.078 -1.719 -12.967 1.00 80.94 93 ALA A N 1
ATOM 735 C CA . ALA A 1 93 ? 13.658 -1.320 -14.253 1.00 80.94 93 ALA A CA 1
ATOM 736 C C . ALA A 1 93 ? 14.577 -0.088 -14.147 1.00 80.94 93 ALA A C 1
ATOM 738 O O . ALA A 1 93 ? 15.500 0.070 -14.940 1.00 80.94 93 ALA A O 1
ATOM 739 N N . PHE A 1 94 ? 14.315 0.801 -13.187 1.00 83.06 94 PHE A N 1
ATOM 740 C CA . PHE A 1 94 ? 15.177 1.942 -12.892 1.00 83.06 94 PHE A CA 1
ATOM 741 C C . PHE A 1 94 ? 16.498 1.493 -12.258 1.00 83.06 94 PHE A C 1
ATOM 743 O O . PHE A 1 94 ? 17.561 1.926 -12.697 1.00 83.06 94 PHE A O 1
ATOM 750 N N . ASP A 1 95 ? 16.420 0.606 -11.266 1.00 86.19 95 ASP A N 1
ATOM 751 C CA . ASP A 1 95 ? 17.579 0.064 -10.558 1.00 86.19 95 ASP A CA 1
ATOM 752 C C . ASP A 1 95 ? 18.449 -0.776 -11.508 1.00 86.19 95 ASP A C 1
ATOM 754 O O . ASP A 1 95 ? 19.656 -0.558 -11.578 1.00 86.19 95 ASP A O 1
ATOM 758 N N . ASP A 1 96 ? 17.842 -1.621 -12.352 1.00 85.38 96 ASP A N 1
ATOM 759 C CA . ASP A 1 96 ? 18.557 -2.374 -13.396 1.00 85.38 96 ASP A CA 1
ATOM 760 C C . ASP A 1 96 ? 19.281 -1.452 -14.394 1.00 85.38 96 ASP A C 1
ATOM 762 O O . ASP A 1 96 ? 20.431 -1.692 -14.761 1.00 85.38 96 ASP A O 1
ATOM 766 N N . ALA A 1 97 ? 18.656 -0.340 -14.795 1.00 80.75 97 ALA A N 1
ATOM 767 C CA . ALA A 1 97 ? 19.290 0.634 -15.684 1.00 80.75 97 ALA A CA 1
ATOM 768 C C . ALA A 1 97 ? 20.464 1.386 -15.025 1.00 80.75 97 ALA A C 1
ATOM 770 O O . ALA A 1 97 ? 21.385 1.821 -15.725 1.00 80.75 97 ALA A O 1
ATOM 771 N N . LEU A 1 98 ? 20.451 1.538 -13.696 1.00 82.81 98 LEU A N 1
ATOM 772 C CA . LEU A 1 98 ? 21.566 2.102 -12.933 1.00 82.81 98 LEU A CA 1
ATOM 773 C C . LEU A 1 98 ? 22.699 1.091 -12.714 1.00 82.81 98 LEU A C 1
ATOM 775 O O . LEU A 1 98 ? 23.865 1.486 -12.764 1.00 82.81 98 LEU A O 1
ATOM 779 N N . GLU A 1 99 ? 22.376 -0.187 -12.503 1.00 83.94 99 GLU A N 1
ATOM 780 C CA . GLU A 1 99 ? 23.355 -1.269 -12.336 1.00 83.94 99 GLU A CA 1
ATOM 781 C C . GLU A 1 99 ? 24.026 -1.653 -13.666 1.00 83.94 99 GLU A C 1
ATOM 783 O O . GLU A 1 99 ? 25.235 -1.895 -13.700 1.00 83.94 99 GLU A O 1
ATOM 788 N N . ASN A 1 100 ? 23.286 -1.615 -14.783 1.00 79.88 100 ASN A N 1
ATOM 789 C CA . ASN A 1 100 ? 23.754 -1.999 -16.121 1.00 79.88 100 ASN A CA 1
ATOM 790 C C . ASN A 1 100 ? 23.692 -0.853 -17.159 1.00 79.88 100 ASN A C 1
ATOM 792 O O . ASN A 1 100 ? 23.111 -1.003 -18.240 1.00 79.88 100 ASN A O 1
ATOM 796 N N . PRO A 1 101 ? 24.367 0.291 -16.934 1.00 66.50 101 PRO A N 1
ATOM 797 C CA . PRO A 1 101 ? 24.204 1.484 -17.767 1.00 66.50 101 PRO A CA 1
ATOM 798 C C . PRO A 1 101 ? 24.670 1.294 -19.220 1.00 66.50 101 PRO A C 1
ATOM 800 O O . PRO A 1 101 ? 24.195 1.984 -20.118 1.00 66.50 101 PRO A O 1
ATOM 803 N N . ARG A 1 102 ? 25.579 0.347 -19.501 1.00 67.12 102 ARG A N 1
ATOM 804 C CA . ARG A 1 102 ? 26.092 0.089 -20.865 1.00 67.12 102 ARG A CA 1
ATOM 805 C C . ARG A 1 102 ? 25.017 -0.426 -21.830 1.00 67.12 102 ARG A C 1
ATOM 807 O O . ARG A 1 102 ? 25.094 -0.141 -23.023 1.00 67.12 102 ARG A O 1
ATOM 814 N N . GLN A 1 103 ? 24.024 -1.147 -21.319 1.00 66.31 103 GLN A N 1
ATOM 815 C CA . GLN A 1 103 ? 22.943 -1.722 -22.122 1.00 66.31 103 GLN A CA 1
ATOM 816 C C . GLN A 1 103 ? 21.874 -0.679 -22.490 1.00 66.31 103 GLN A C 1
ATOM 818 O O . GLN A 1 103 ? 21.205 -0.818 -23.508 1.00 66.31 103 GLN A O 1
ATOM 823 N N . TYR A 1 104 ? 21.768 0.395 -21.701 1.00 59.09 104 TYR A N 1
ATOM 824 C CA . TYR A 1 104 ? 20.781 1.466 -21.874 1.00 59.09 104 TYR A CA 1
ATOM 825 C C . TYR A 1 104 ? 21.363 2.766 -22.459 1.00 59.09 104 TYR A C 1
ATOM 827 O O . TYR A 1 104 ? 20.606 3.626 -22.888 1.00 59.09 104 TYR A O 1
ATOM 835 N N . LEU A 1 105 ? 22.694 2.924 -22.494 1.00 58.84 105 LEU A N 1
ATOM 836 C CA . LEU A 1 105 ? 23.386 4.067 -23.118 1.00 58.84 105 LEU A CA 1
ATOM 837 C C . LEU A 1 105 ? 23.709 3.863 -24.612 1.00 58.84 105 LEU A C 1
ATOM 839 O O . LEU A 1 105 ? 24.273 4.760 -25.235 1.00 58.84 105 LEU A O 1
ATOM 843 N N . THR A 1 106 ? 23.429 2.679 -25.161 1.00 57.16 106 THR A N 1
ATOM 844 C CA . THR A 1 106 ? 23.670 2.317 -26.573 1.00 57.16 106 THR A CA 1
ATOM 845 C C . THR A 1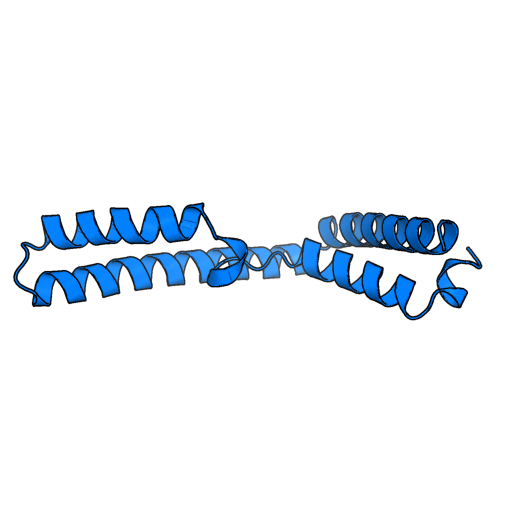 106 ? 22.414 2.400 -27.451 1.00 57.16 106 THR A C 1
ATOM 847 O O . THR A 1 106 ? 22.517 2.217 -28.664 1.00 57.16 106 THR A O 1
ATOM 850 N N . LEU A 1 107 ? 21.262 2.700 -26.843 1.00 48.84 107 LEU A N 1
ATOM 851 C CA . LEU A 1 107 ? 19.972 3.012 -27.472 1.00 48.84 107 LEU A CA 1
ATOM 852 C C . LEU A 1 107 ? 19.761 4.530 -27.525 1.00 48.84 107 LEU A C 1
ATOM 854 O O . LEU A 1 107 ? 19.153 4.987 -28.517 1.00 48.84 107 LEU A O 1
#

Radius of gyration: 20.78 Å; chains: 1; bounding box: 47×23×57 Å

Foldseek 3Di:
DVVLLVLLVVLLVVLLVVCVVDPVNVVVQVVLQVQLVVVLVVQLVVQLVVVVVVVDDSVVSSVVSCVVSVCVCVVPVPPPRHPDSSNVRSVVSSVCSNVCVVVRSVD

pLDDT: mean 81.07, std 9.22, range [48.84, 91.12]